Protein AF-A0A439P557-F1 (afdb_monomer)

Secondary structure (DSSP, 8-state):
--HHHHHHHHHHHHHHHHHHHHHHS-HHHH---EEEEEEEE---SSTT---EEEEEEETTT--B-TT-SHHHHHHHHHHHHHHHHH-TTEEE---TTT--SBHHHHHHH---EE-TTS-EE-SSPP---B-TT-BBEEE-HHHHHHHHHHHHHHHHHHHHTT--

Solvent-accessible surface area (backbone atoms only — not comparable to full-atom values): 9696 Å² total; per-residue (Å²): 132,58,73,68,57,56,52,51,53,49,52,52,52,52,49,56,48,51,52,53,51,61,70,69,51,51,52,90,79,75,46,76,52,71,38,82,75,51,65,42,75,62,74,66,91,54,90,86,70,80,57,60,20,53,25,32,32,18,79,83,80,68,50,65,53,81,36,73,44,73,66,18,54,46,48,51,48,52,51,52,51,50,57,68,67,68,47,76,36,48,38,81,49,57,40,92,74,57,59,28,51,28,50,76,47,32,76,73,54,50,79,60,44,72,45,97,89,68,51,74,44,61,100,49,80,89,66,96,54,68,46,97,85,39,39,33,48,41,76,27,75,69,24,50,53,51,53,52,53,51,50,52,50,50,54,50,51,36,52,76,69,69,73,111

Structure (mmCIF, N/CA/C/O backbone):
data_AF-A0A439P557-F1
#
_entry.id   AF-A0A439P557-F1
#
loop_
_atom_site.group_PDB
_atom_site.id
_atom_site.type_symbol
_atom_site.label_atom_id
_atom_site.label_alt_id
_atom_site.label_comp_id
_atom_site.label_asym_id
_atom_site.label_entity_id
_atom_site.label_seq_id
_atom_site.pdbx_PDB_ins_code
_atom_site.Cartn_x
_atom_site.Cartn_y
_atom_site.Cartn_z
_atom_site.occupancy
_atom_site.B_iso_or_equiv
_atom_site.auth_seq_id
_atom_site.auth_comp_id
_atom_site.auth_asym_id
_atom_site.auth_atom_id
_atom_site.pdbx_PDB_model_num
ATOM 1 N N . MET A 1 1 ? -15.488 0.241 57.564 1.00 59.88 1 MET A N 1
ATOM 2 C CA . MET A 1 1 ? -14.941 0.146 56.192 1.00 59.88 1 MET A CA 1
ATOM 3 C C . MET A 1 1 ? -14.314 1.494 55.875 1.00 59.88 1 MET A C 1
ATOM 5 O O . MET A 1 1 ? -14.945 2.493 56.196 1.00 59.88 1 MET A O 1
ATOM 9 N N . SER A 1 2 ? -13.059 1.553 55.420 1.00 86.44 2 SER A N 1
ATOM 10 C CA . SER A 1 2 ? -12.379 2.838 55.191 1.00 86.44 2 SER A CA 1
ATOM 11 C C . SER A 1 2 ? -12.963 3.559 53.971 1.00 86.44 2 SER A C 1
ATOM 13 O O . SER A 1 2 ? -13.376 2.908 53.016 1.00 86.44 2 SER A O 1
ATOM 15 N N . ASP A 1 3 ? -12.958 4.894 53.983 1.00 92.62 3 ASP A N 1
ATOM 16 C CA . ASP A 1 3 ? -13.428 5.742 52.869 1.00 92.62 3 ASP A CA 1
ATOM 17 C C . ASP A 1 3 ? -12.804 5.351 51.513 1.00 92.62 3 ASP A C 1
ATOM 19 O O . ASP A 1 3 ? -13.472 5.329 50.481 1.00 92.62 3 ASP A O 1
ATOM 23 N N . LEU A 1 4 ? -11.531 4.940 51.519 1.00 94.75 4 LEU A N 1
ATOM 24 C CA . LEU A 1 4 ? -10.830 4.476 50.320 1.00 94.75 4 LEU A CA 1
ATOM 25 C C . LEU A 1 4 ? -11.414 3.180 49.739 1.00 94.75 4 LEU A C 1
ATOM 27 O O . LEU A 1 4 ? -11.474 3.049 48.518 1.00 94.75 4 LEU A O 1
ATOM 31 N N . LEU A 1 5 ? -11.861 2.241 50.582 1.00 96.00 5 LEU A N 1
ATOM 32 C CA . LEU A 1 5 ? -12.497 1.004 50.114 1.00 96.00 5 LEU A CA 1
ATOM 33 C C . LEU A 1 5 ? -13.860 1.306 49.483 1.00 96.00 5 LEU A C 1
ATOM 35 O O . LEU A 1 5 ? -14.130 0.835 48.383 1.00 96.00 5 LEU A O 1
ATOM 39 N N . THR A 1 6 ? -14.652 2.183 50.101 1.00 95.62 6 THR A N 1
ATOM 40 C CA . THR A 1 6 ? -15.935 2.641 49.544 1.00 95.62 6 THR A CA 1
ATOM 41 C C . THR A 1 6 ? -15.754 3.346 48.196 1.00 95.62 6 THR A C 1
ATOM 43 O O . THR A 1 6 ? -16.518 3.127 47.257 1.00 95.62 6 THR A O 1
ATOM 46 N N . ARG A 1 7 ? -14.722 4.191 48.063 1.00 96.25 7 ARG A N 1
ATOM 47 C CA . ARG A 1 7 ? -14.392 4.859 46.793 1.00 96.25 7 ARG A CA 1
ATOM 48 C C . ARG A 1 7 ? -13.974 3.868 45.708 1.00 96.25 7 ARG A C 1
ATOM 50 O O . ARG A 1 7 ? -14.369 4.049 44.559 1.00 96.25 7 ARG A O 1
ATOM 57 N N . LEU A 1 8 ? -13.201 2.842 46.063 1.00 97.19 8 LEU A N 1
ATOM 58 C CA . LEU A 1 8 ? -12.783 1.792 45.134 1.00 97.19 8 LEU A CA 1
ATOM 59 C C . LEU A 1 8 ? -13.975 0.957 44.650 1.00 97.19 8 LEU A C 1
ATOM 61 O O . LEU A 1 8 ? -14.075 0.678 43.460 1.00 97.19 8 LEU A O 1
ATOM 65 N N . GLU A 1 9 ? -14.874 0.572 45.555 1.00 96.94 9 GLU A N 1
ATOM 66 C CA . GLU A 1 9 ? -16.090 -0.176 45.214 1.00 96.94 9 GLU A CA 1
ATOM 67 C C . GLU A 1 9 ? -16.987 0.618 44.260 1.00 96.94 9 GLU A C 1
ATOM 69 O O . GLU A 1 9 ? -17.416 0.083 43.240 1.00 96.94 9 GLU A O 1
ATOM 74 N N . ARG A 1 10 ? -17.191 1.914 44.528 1.00 96.94 10 ARG A N 1
ATOM 75 C CA . ARG A 1 10 ? -17.958 2.791 43.635 1.00 96.94 10 ARG A CA 1
ATOM 76 C C . ARG A 1 10 ? -17.323 2.902 42.247 1.00 96.94 10 ARG A C 1
ATOM 78 O O . ARG A 1 10 ? -18.021 2.717 41.259 1.00 96.94 10 ARG A O 1
ATOM 85 N N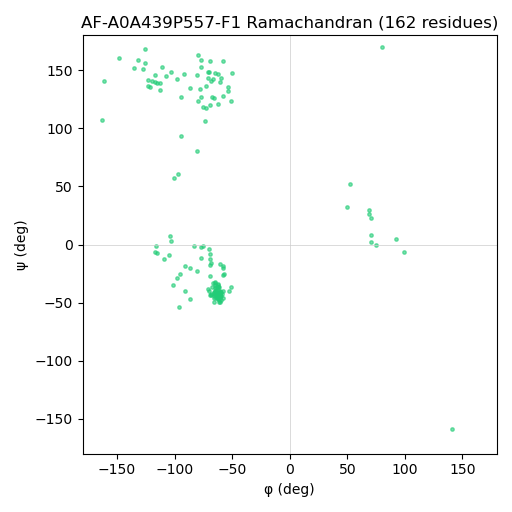 . ALA A 1 11 ? -16.014 3.141 42.170 1.00 97.12 11 ALA A N 1
ATOM 86 C CA . ALA A 1 11 ? -15.318 3.253 40.887 1.00 97.12 11 ALA A CA 1
ATOM 87 C C . ALA A 1 11 ? -15.398 1.956 40.061 1.00 97.12 11 ALA A C 1
ATOM 89 O O . ALA A 1 11 ? -15.539 2.005 38.843 1.00 97.12 11 ALA A O 1
ATOM 90 N N . LYS A 1 12 ? -15.347 0.786 40.712 1.00 97.19 12 LYS A N 1
ATOM 91 C CA . LYS A 1 12 ? -15.539 -0.506 40.034 1.00 97.19 12 LYS A CA 1
ATOM 92 C C . LYS A 1 12 ? -16.958 -0.673 39.497 1.00 97.19 12 LYS A C 1
ATOM 94 O O . LYS A 1 12 ? -17.114 -1.155 38.383 1.00 97.19 12 LYS A O 1
ATOM 99 N N . ALA A 1 13 ? -17.970 -0.263 40.261 1.00 97.06 13 ALA A N 1
ATOM 100 C CA . ALA A 1 13 ? -19.360 -0.323 39.815 1.00 97.06 13 ALA A CA 1
ATOM 101 C C . ALA A 1 13 ? -19.622 0.615 38.623 1.00 97.06 13 ALA A C 1
ATOM 103 O O . ALA A 1 13 ? -20.297 0.225 37.673 1.00 97.06 13 ALA A O 1
ATOM 104 N N . GLU A 1 14 ? -19.052 1.823 38.651 1.00 97.75 14 GLU A N 1
ATOM 105 C CA . GLU A 1 14 ? -19.106 2.781 37.539 1.00 97.75 14 GLU A CA 1
ATOM 106 C C . GLU A 1 14 ? -18.417 2.223 36.283 1.00 97.75 14 GLU A C 1
ATOM 108 O O . GLU A 1 14 ? -18.973 2.315 35.191 1.00 97.75 14 GLU A O 1
ATOM 113 N N . LEU A 1 15 ? -17.252 1.580 36.435 1.00 97.00 15 LEU A N 1
ATOM 114 C CA . LEU A 1 15 ? -16.561 0.906 35.333 1.00 97.00 15 LEU A CA 1
ATOM 115 C C . LEU A 1 15 ? -17.411 -0.223 34.738 1.00 97.00 15 LEU A C 1
ATOM 117 O O . LEU A 1 15 ? -17.607 -0.263 33.530 1.00 97.00 15 LEU A O 1
ATOM 121 N N . GLU A 1 16 ? -17.958 -1.103 35.576 1.00 97.00 16 GLU A N 1
ATOM 122 C CA . GLU A 1 16 ? -18.792 -2.223 35.126 1.00 97.00 16 GLU A CA 1
ATOM 123 C C . GLU A 1 16 ? -20.064 -1.732 34.412 1.00 97.00 16 GLU A C 1
ATOM 125 O O . GLU A 1 16 ? -20.556 -2.351 33.467 1.00 97.00 16 GLU A O 1
ATOM 130 N N . GLN A 1 17 ? -20.624 -0.600 34.851 1.00 96.50 17 GLN A N 1
ATOM 131 C CA . GLN A 1 17 ? -21.723 0.049 34.147 1.00 96.50 17 GLN A CA 1
ATOM 132 C C . GLN A 1 17 ? -21.281 0.575 32.776 1.00 96.50 17 GLN A C 1
ATOM 134 O O . GLN A 1 17 ? -21.929 0.250 31.783 1.00 96.50 17 GLN A O 1
ATOM 139 N N . ALA A 1 18 ? -20.173 1.314 32.703 1.00 93.88 18 ALA A N 1
ATOM 140 C CA . ALA A 1 18 ? -19.649 1.833 31.442 1.00 93.88 18 ALA A CA 1
ATOM 141 C C . ALA A 1 18 ? -19.299 0.705 30.453 1.00 93.88 18 ALA A C 1
ATOM 143 O O . ALA A 1 18 ? -19.605 0.803 29.268 1.00 93.88 18 ALA A O 1
ATOM 144 N N . GLU A 1 19 ? -18.725 -0.403 30.927 1.00 93.00 19 GLU A N 1
ATOM 145 C CA . GLU A 1 19 ? -18.443 -1.588 30.110 1.00 93.00 19 GLU A CA 1
ATOM 146 C C . GLU A 1 19 ? -19.724 -2.202 29.531 1.00 93.00 19 GLU A C 1
ATOM 148 O O . GLU A 1 19 ? -19.757 -2.554 28.350 1.00 93.00 19 GLU A O 1
ATOM 153 N N . ARG A 1 20 ? -20.804 -2.286 30.323 1.00 93.12 20 ARG A N 1
ATOM 154 C CA . ARG A 1 20 ? -22.117 -2.746 29.839 1.00 93.12 20 ARG A CA 1
ATOM 155 C C . ARG A 1 20 ? -22.714 -1.803 28.799 1.00 93.12 20 ARG A C 1
ATOM 157 O O . ARG A 1 20 ? -23.234 -2.279 27.793 1.00 93.12 20 ARG A O 1
ATOM 164 N N . GLU A 1 21 ? -22.633 -0.496 29.028 1.00 92.69 21 GLU A N 1
ATOM 165 C CA . GLU A 1 21 ? -23.115 0.519 28.086 1.00 92.69 21 GLU A CA 1
ATOM 166 C C . GLU A 1 21 ? -22.347 0.433 26.758 1.00 92.69 21 GLU A C 1
ATOM 168 O O . GLU A 1 21 ? -22.958 0.337 25.697 1.00 92.69 21 GLU A O 1
ATOM 173 N N . ILE A 1 22 ? -21.015 0.327 26.803 1.00 90.56 22 ILE A N 1
ATOM 174 C CA . ILE A 1 22 ? -20.163 0.146 25.616 1.00 90.56 22 ILE A CA 1
ATOM 175 C C . ILE A 1 22 ? -20.433 -1.195 24.915 1.00 90.56 22 ILE A C 1
ATOM 177 O O . ILE A 1 22 ? -20.339 -1.293 23.689 1.00 90.56 22 ILE A O 1
ATOM 181 N N . ALA A 1 23 ? -20.745 -2.260 25.655 1.00 87.25 23 ALA A N 1
ATOM 182 C CA . ALA A 1 23 ? -21.092 -3.552 25.065 1.00 87.25 23 ALA A CA 1
ATOM 183 C C . ALA A 1 23 ? -22.403 -3.488 24.261 1.00 87.25 23 ALA A C 1
ATOM 185 O O . ALA A 1 23 ? -22.517 -4.171 23.246 1.00 87.25 23 ALA A O 1
ATOM 186 N N . GLN A 1 24 ? -23.358 -2.660 24.693 1.00 89.38 24 GLN A N 1
ATOM 187 C CA . GLN A 1 24 ? -24.667 -2.488 24.050 1.00 89.38 24 GLN A CA 1
ATOM 188 C C . GLN A 1 24 ? -24.697 -1.369 22.999 1.00 89.38 24 GLN A C 1
ATOM 190 O O . GLN A 1 24 ? -25.602 -1.356 22.164 1.00 89.38 24 GLN A O 1
ATOM 195 N N . ALA A 1 25 ? -23.733 -0.447 23.030 1.00 92.38 25 ALA A N 1
ATOM 196 C CA . ALA A 1 25 ? -23.643 0.667 22.094 1.00 92.38 25 ALA A CA 1
ATOM 197 C C . ALA A 1 25 ? -23.399 0.209 20.647 1.00 92.38 25 ALA A C 1
ATOM 199 O O . ALA A 1 25 ? -22.715 -0.784 20.372 1.00 92.38 25 ALA A O 1
ATOM 200 N N . SER A 1 26 ? -23.936 0.979 19.704 1.00 93.62 26 SER A N 1
ATOM 201 C CA . SER A 1 26 ? -23.734 0.770 18.273 1.00 93.62 26 SER A CA 1
ATOM 202 C C . SER A 1 26 ? -22.359 1.266 17.810 1.00 93.62 26 SER A C 1
ATOM 204 O O . SER A 1 26 ? -21.754 2.151 18.418 1.00 93.62 26 SER A O 1
ATOM 206 N N . CYS A 1 27 ? -21.877 0.764 16.667 1.00 94.00 27 CYS A N 1
ATOM 207 C CA . CYS A 1 27 ? -20.631 1.257 16.064 1.00 94.00 27 CYS A CA 1
ATOM 208 C C . CYS A 1 27 ? -20.665 2.762 15.754 1.00 94.00 27 CYS A C 1
ATOM 210 O O . CYS A 1 27 ? -19.618 3.399 15.738 1.00 94.00 27 CYS A O 1
ATOM 212 N N . ALA A 1 28 ? -21.847 3.346 15.528 1.00 94.12 28 ALA A N 1
ATOM 213 C CA . ALA A 1 28 ? -21.986 4.780 15.280 1.00 94.12 28 ALA A CA 1
ATOM 214 C C . ALA A 1 28 ? -21.686 5.632 16.528 1.00 94.12 28 ALA A C 1
ATOM 216 O O . ALA A 1 28 ? -21.272 6.781 16.397 1.00 94.12 28 ALA A O 1
ATOM 217 N N . GLU A 1 29 ? -21.887 5.080 17.726 1.00 93.19 29 GLU A N 1
ATOM 218 C CA . GLU A 1 29 ? -21.717 5.795 18.995 1.00 93.19 29 GLU A CA 1
ATOM 219 C C . GLU A 1 29 ? -20.299 5.652 19.554 1.00 93.19 29 GLU A C 1
ATOM 221 O O . GLU A 1 29 ? -19.741 6.619 20.068 1.00 93.19 29 GLU A O 1
ATOM 226 N N . VAL A 1 30 ? -19.712 4.455 19.451 1.00 93.38 30 VAL A N 1
ATOM 227 C CA . VAL A 1 30 ? -18.413 4.134 20.077 1.00 93.38 30 VAL A CA 1
ATOM 228 C C . VAL A 1 30 ? -17.302 3.813 19.076 1.00 93.38 30 VAL A C 1
ATOM 230 O O . VAL A 1 30 ? -16.165 3.566 19.475 1.00 93.38 30 VAL A O 1
ATOM 233 N N . GLY A 1 31 ? -17.608 3.835 17.780 1.00 93.00 31 GLY A N 1
ATOM 234 C CA . GLY A 1 31 ? -16.696 3.410 16.725 1.00 93.00 31 GLY A CA 1
ATOM 235 C C . GLY A 1 31 ? -16.650 1.891 16.551 1.00 93.00 31 GLY A C 1
ATOM 236 O O . GLY A 1 31 ? -17.184 1.108 17.342 1.00 93.00 31 GLY A O 1
ATOM 237 N N . HIS A 1 32 ? -16.002 1.458 15.472 1.00 93.88 32 HIS A N 1
ATOM 238 C CA . HIS A 1 32 ? -15.801 0.039 15.209 1.00 93.88 32 HIS A CA 1
ATOM 239 C C . HIS A 1 32 ? -14.763 -0.561 16.161 1.00 93.88 32 HIS A C 1
ATOM 241 O O . HIS A 1 32 ? -13.690 -0.004 16.390 1.00 93.88 32 HIS A O 1
ATOM 247 N N . ARG A 1 33 ? -15.078 -1.753 16.674 1.00 93.06 33 ARG A N 1
ATOM 248 C CA . ARG A 1 33 ? -14.150 -2.608 17.422 1.00 93.06 33 ARG A CA 1
ATOM 249 C C . ARG A 1 33 ? -13.514 -3.615 16.475 1.00 93.06 33 ARG A C 1
ATOM 251 O O . ARG A 1 33 ? -14.114 -4.651 16.205 1.00 93.06 33 ARG A O 1
ATOM 258 N N . TRP A 1 34 ? -12.357 -3.269 15.934 1.00 95.19 34 TRP A N 1
ATOM 259 C CA . TRP A 1 34 ? -11.657 -4.051 14.919 1.00 95.19 34 TRP A CA 1
ATOM 260 C C . TRP A 1 34 ? -10.935 -5.265 15.513 1.00 95.19 34 TRP A C 1
ATOM 262 O O . TRP A 1 34 ? -10.126 -5.123 16.427 1.00 95.19 34 TRP A O 1
ATOM 272 N N . ASN A 1 35 ? -11.197 -6.445 14.955 1.00 96.44 35 ASN A N 1
ATOM 273 C CA . ASN A 1 35 ? -10.473 -7.685 15.210 1.00 96.44 35 ASN A CA 1
ATOM 274 C C . ASN A 1 35 ? -9.714 -8.091 13.952 1.00 96.44 35 ASN A C 1
ATOM 276 O O . ASN A 1 35 ? -10.285 -8.101 12.866 1.00 96.44 35 ASN A O 1
ATOM 280 N N . PHE A 1 36 ? -8.444 -8.457 14.096 1.00 96.88 36 PHE A N 1
ATOM 281 C CA . PHE A 1 36 ? -7.660 -8.968 12.976 1.00 96.88 36 PHE A CA 1
ATOM 282 C C . PHE A 1 36 ? -8.225 -10.314 12.508 1.00 96.88 36 PHE A C 1
ATOM 284 O O . PHE A 1 36 ? -8.357 -11.237 13.315 1.00 96.88 36 PHE A O 1
ATOM 291 N N . VAL A 1 37 ? -8.539 -10.430 11.217 1.00 96.75 37 VAL A N 1
ATOM 292 C CA . VAL A 1 37 ? -9.107 -11.659 10.627 1.00 96.75 37 VAL A CA 1
ATOM 293 C C . VAL A 1 37 ? -8.191 -12.319 9.601 1.00 96.75 37 VAL A C 1
ATOM 295 O O . VAL A 1 37 ? -8.458 -13.434 9.158 1.00 96.75 37 VAL A O 1
ATOM 298 N N . GLY A 1 38 ? -7.085 -11.667 9.249 1.00 94.94 38 GLY A N 1
ATOM 299 C CA . GLY A 1 38 ? -6.111 -12.180 8.297 1.00 94.94 38 GLY A CA 1
ATOM 300 C C . GLY A 1 38 ? -5.585 -11.078 7.396 1.00 94.94 38 GLY A C 1
ATOM 301 O O . GLY A 1 38 ? -5.645 -9.897 7.727 1.00 94.94 38 GLY A O 1
ATOM 302 N N . GLY A 1 39 ? -5.059 -11.475 6.243 1.00 91.50 39 GLY A N 1
ATOM 303 C CA . GLY A 1 39 ? -4.545 -10.543 5.254 1.00 91.50 39 GLY A CA 1
ATOM 304 C C . GLY A 1 39 ? -5.171 -10.745 3.882 1.00 91.50 39 GLY A C 1
ATOM 305 O O . GLY A 1 39 ? -5.646 -11.834 3.556 1.00 91.50 39 GLY A O 1
ATOM 306 N N . ARG A 1 40 ? -5.160 -9.685 3.074 1.00 90.00 40 ARG A N 1
ATOM 307 C CA . ARG A 1 40 ? -5.415 -9.765 1.632 1.00 90.00 40 ARG A CA 1
ATOM 308 C C . ARG A 1 40 ? -4.132 -9.457 0.875 1.00 90.00 40 ARG A C 1
ATOM 310 O O . ARG A 1 40 ? -3.299 -8.697 1.366 1.00 90.00 40 ARG A O 1
ATOM 317 N N . ASN A 1 41 ? -4.006 -9.994 -0.336 1.00 87.44 41 ASN A N 1
ATOM 318 C CA . ASN A 1 41 ? -2.940 -9.576 -1.242 1.00 87.44 41 ASN A CA 1
ATOM 319 C C . ASN A 1 41 ? -2.981 -8.047 -1.401 1.00 87.44 41 ASN A C 1
ATOM 321 O O . ASN A 1 41 ? -4.062 -7.464 -1.535 1.00 87.44 41 ASN A O 1
ATOM 325 N N . ALA A 1 42 ? -1.815 -7.409 -1.338 1.00 84.12 42 ALA A N 1
ATOM 326 C CA . ALA A 1 42 ? -1.731 -5.955 -1.353 1.00 84.12 42 ALA A CA 1
ATOM 327 C C . ALA A 1 42 ? -2.110 -5.335 -2.710 1.00 84.12 42 ALA A C 1
ATOM 329 O O . ALA A 1 42 ? -2.324 -4.130 -2.787 1.00 84.12 42 ALA A O 1
ATOM 330 N N . GLY A 1 43 ? -2.215 -6.141 -3.771 1.00 77.00 43 GLY A N 1
ATOM 331 C CA . GLY A 1 43 ? -2.555 -5.678 -5.113 1.00 77.00 43 GLY A CA 1
ATOM 332 C C . GLY A 1 43 ? -1.436 -4.878 -5.774 1.00 77.00 43 GLY A C 1
ATOM 333 O O . GLY A 1 43 ? -1.712 -4.073 -6.656 1.00 77.00 43 GLY A O 1
ATOM 334 N N . CYS A 1 44 ? -0.189 -5.067 -5.337 1.00 75.94 44 CYS A N 1
ATOM 335 C CA . CYS A 1 44 ? 0.989 -4.563 -6.036 1.00 75.94 44 CYS A CA 1
ATOM 336 C C . CYS A 1 44 ? 0.961 -5.039 -7.497 1.00 75.94 44 CYS A C 1
ATOM 338 O O . CYS A 1 44 ? 0.740 -6.217 -7.767 1.00 75.94 44 CYS A O 1
ATOM 340 N N . GLU A 1 45 ? 1.192 -4.122 -8.438 1.00 64.44 45 GLU A N 1
ATOM 341 C CA . GLU A 1 45 ? 1.102 -4.388 -9.885 1.00 64.44 45 GLU A CA 1
ATOM 342 C C . GLU A 1 45 ? 2.225 -5.303 -10.411 1.00 64.44 45 GLU A C 1
ATOM 344 O O . GLU A 1 45 ? 2.217 -5.694 -11.576 1.00 64.44 45 GLU A O 1
ATOM 349 N N . LEU A 1 46 ? 3.178 -5.685 -9.555 1.00 61.19 46 LEU A N 1
ATOM 350 C CA . LEU A 1 46 ? 4.340 -6.470 -9.942 1.00 61.19 46 LEU A CA 1
ATOM 351 C C . LEU A 1 46 ? 4.063 -7.979 -9.907 1.00 61.19 46 LEU A C 1
ATOM 353 O O . LEU A 1 46 ? 3.542 -8.529 -8.930 1.00 61.19 46 LEU A O 1
ATOM 357 N N . ILE A 1 47 ? 4.495 -8.670 -10.961 1.00 56.72 47 ILE A N 1
ATOM 358 C CA . ILE A 1 47 ? 4.447 -10.130 -11.058 1.00 56.72 47 ILE A CA 1
ATOM 359 C C . ILE A 1 47 ? 5.319 -10.735 -9.947 1.00 56.72 47 ILE A C 1
ATOM 361 O O . ILE A 1 47 ? 6.519 -10.492 -9.883 1.00 56.72 47 ILE A O 1
ATOM 365 N N . GLY A 1 48 ? 4.715 -11.551 -9.079 1.00 60.78 48 GLY A N 1
ATOM 366 C CA . GLY A 1 48 ? 5.425 -12.277 -8.016 1.00 60.78 48 GLY A CA 1
ATOM 367 C C . GLY A 1 48 ? 5.498 -11.559 -6.667 1.00 60.78 48 GLY A C 1
ATOM 368 O O . GLY A 1 48 ? 6.109 -12.083 -5.740 1.00 60.78 48 GLY A O 1
ATOM 369 N N . CYS A 1 49 ? 4.853 -10.402 -6.527 1.00 71.12 49 CYS A N 1
ATOM 370 C CA . CYS A 1 49 ? 4.739 -9.723 -5.245 1.00 71.12 49 CYS A CA 1
ATOM 371 C C . CYS A 1 49 ? 3.824 -10.509 -4.275 1.00 71.12 49 CYS A C 1
ATOM 373 O O . CYS A 1 49 ? 2.645 -10.750 -4.548 1.00 71.12 49 CYS A O 1
ATOM 375 N N . ASP A 1 50 ? 4.383 -10.924 -3.135 1.00 79.06 50 ASP A N 1
ATOM 376 C CA . ASP A 1 50 ? 3.751 -11.776 -2.117 1.00 79.06 50 ASP A CA 1
ATOM 377 C C . ASP A 1 50 ? 3.294 -11.001 -0.872 1.00 79.06 50 ASP A C 1
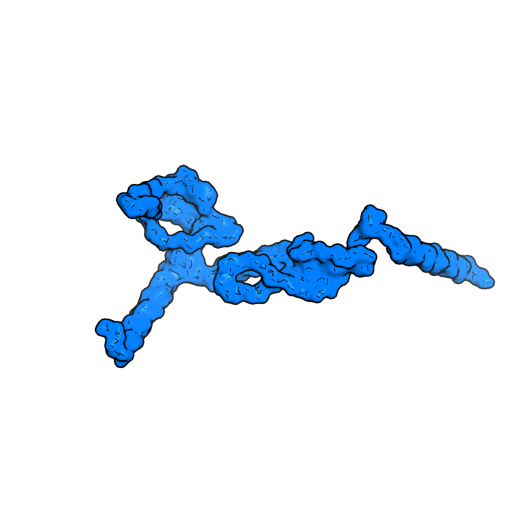ATOM 379 O O . ASP A 1 50 ? 2.859 -11.592 0.122 1.00 79.06 50 ASP A O 1
ATOM 383 N N . CYS A 1 51 ? 3.368 -9.668 -0.910 1.00 85.00 51 CYS A N 1
ATOM 384 C CA . CYS A 1 51 ? 3.009 -8.860 0.239 1.00 85.00 51 CYS A CA 1
ATOM 385 C C . CYS A 1 51 ? 1.498 -8.924 0.517 1.00 85.00 51 CYS A C 1
ATOM 387 O O . CYS A 1 51 ? 0.635 -8.935 -0.371 1.00 85.00 51 CYS A O 1
ATOM 389 N N . SER A 1 52 ? 1.181 -8.974 1.807 1.00 90.50 52 SER A N 1
ATOM 390 C CA . SER A 1 52 ? -0.182 -9.035 2.310 1.00 90.50 52 SER A CA 1
ATOM 391 C C . SER A 1 52 ? -0.427 -7.844 3.219 1.00 90.50 52 SER A C 1
ATOM 393 O O . SER A 1 52 ? 0.394 -7.539 4.081 1.00 90.50 52 SER A O 1
ATOM 395 N N . VAL A 1 53 ? -1.579 -7.201 3.057 1.00 93.62 53 VAL A N 1
ATOM 396 C CA . VAL A 1 53 ? -2.035 -6.133 3.951 1.00 93.62 53 VAL A CA 1
ATOM 397 C C . VAL A 1 53 ? -3.014 -6.696 4.978 1.00 93.62 53 VAL A C 1
ATOM 399 O O . VAL A 1 53 ? -3.802 -7.583 4.629 1.00 93.62 53 VAL A O 1
ATOM 402 N N . PRO A 1 54 ? -2.978 -6.222 6.232 1.00 95.69 54 PRO A N 1
ATOM 403 C CA . PRO A 1 54 ? -3.855 -6.712 7.283 1.00 95.69 54 PRO A CA 1
ATOM 404 C C . PRO A 1 54 ? -5.297 -6.263 7.047 1.00 95.69 54 PRO A C 1
ATOM 406 O O . PRO A 1 54 ? -5.554 -5.145 6.594 1.00 95.69 54 PRO A O 1
ATOM 409 N N . VAL A 1 55 ? -6.232 -7.150 7.374 1.00 96.94 55 VAL A N 1
ATOM 410 C CA . VAL A 1 55 ? -7.674 -6.943 7.259 1.00 96.94 55 VAL A CA 1
ATOM 411 C C . VAL A 1 55 ? -8.310 -7.166 8.622 1.00 96.94 55 VAL A C 1
ATOM 413 O O . VAL A 1 55 ? -7.989 -8.131 9.329 1.00 96.94 55 VAL A O 1
ATOM 416 N N . TYR A 1 56 ? -9.234 -6.280 8.973 1.00 97.75 56 TYR A N 1
ATOM 417 C CA . TYR A 1 56 ? -9.940 -6.321 10.241 1.00 97.75 56 TYR A CA 1
ATOM 418 C C . TYR A 1 56 ? -11.446 -6.385 10.029 1.00 97.75 56 TYR A C 1
ATOM 420 O O . TYR A 1 56 ? -12.001 -5.714 9.161 1.00 97.75 56 TYR A O 1
ATOM 428 N N . GLU A 1 57 ? -12.109 -7.161 10.877 1.00 97.62 57 GLU A N 1
ATOM 429 C CA . GLU A 1 57 ? -13.562 -7.250 10.951 1.00 97.62 57 GLU A CA 1
ATOM 430 C C . GLU A 1 57 ? -14.044 -6.662 12.276 1.00 97.62 57 GLU A C 1
ATOM 432 O O . GLU A 1 57 ? -13.441 -6.857 13.335 1.00 97.62 57 GLU A O 1
ATOM 437 N N . CYS A 1 58 ? -15.138 -5.916 12.239 1.00 96.00 58 CYS A N 1
ATOM 438 C CA . CYS A 1 58 ? -15.722 -5.333 13.422 1.00 96.00 58 CYS A CA 1
ATOM 439 C C . CYS A 1 58 ? -16.461 -6.397 14.239 1.00 96.00 58 CYS A C 1
ATOM 441 O O . CYS A 1 58 ? -17.492 -6.907 13.813 1.00 96.00 58 CYS A O 1
ATOM 443 N N . ALA A 1 59 ? -16.023 -6.629 15.476 1.00 93.00 59 ALA A N 1
ATOM 444 C CA . ALA A 1 59 ? -16.637 -7.582 16.403 1.00 93.00 59 ALA A CA 1
ATOM 445 C C . ALA A 1 59 ? -18.129 -7.317 16.685 1.00 93.00 59 ALA A C 1
ATOM 447 O O . ALA A 1 59 ? -18.856 -8.218 17.093 1.00 93.00 59 ALA A O 1
ATOM 448 N N . THR A 1 60 ? -18.568 -6.063 16.534 1.00 91.88 60 THR A N 1
ATOM 449 C CA . THR A 1 60 ? -19.940 -5.644 16.844 1.00 91.88 60 THR A CA 1
ATOM 450 C C . THR A 1 60 ? -20.882 -5.849 15.657 1.00 91.88 60 THR A C 1
ATOM 452 O O . THR A 1 60 ? -21.990 -6.342 15.838 1.00 91.88 60 THR A O 1
ATOM 455 N N . CYS A 1 61 ? -20.478 -5.430 14.453 1.00 93.94 61 CYS A N 1
ATOM 456 C CA . CYS A 1 61 ? -21.366 -5.383 13.285 1.00 93.94 61 CYS A CA 1
ATOM 457 C C . CYS A 1 61 ? -20.950 -6.303 12.132 1.00 93.94 61 CYS A C 1
ATOM 459 O O . CYS A 1 61 ? -21.692 -6.398 11.160 1.00 93.94 61 CYS A O 1
ATOM 461 N N . GLY A 1 62 ? -19.786 -6.952 12.216 1.00 94.62 62 GLY A N 1
ATOM 462 C CA . GLY A 1 62 ? -19.247 -7.821 11.166 1.00 94.62 62 GLY A CA 1
ATOM 463 C C . GLY A 1 62 ? -18.767 -7.082 9.915 1.00 94.62 62 GLY A C 1
ATOM 464 O O . GLY A 1 62 ? -18.480 -7.720 8.910 1.00 94.62 62 GLY A O 1
ATOM 465 N N . ASP A 1 63 ? -18.709 -5.747 9.944 1.00 96.19 63 ASP A N 1
ATOM 466 C CA . ASP A 1 63 ? -18.182 -4.983 8.811 1.00 96.19 63 ASP A CA 1
ATOM 467 C C . ASP A 1 63 ? -16.672 -5.184 8.699 1.00 96.19 63 ASP A C 1
ATOM 469 O O . ASP A 1 63 ? -15.998 -5.367 9.709 1.00 96.19 63 ASP A O 1
ATOM 473 N N . CYS A 1 64 ? -16.143 -5.135 7.487 1.00 96.31 64 CYS A N 1
ATOM 474 C CA . CYS A 1 64 ? -14.742 -5.390 7.198 1.00 96.31 64 CYS A CA 1
ATOM 475 C C . CYS A 1 64 ? -14.098 -4.109 6.674 1.00 96.31 64 CYS A C 1
ATOM 477 O O . CYS A 1 64 ? -14.687 -3.392 5.870 1.00 96.31 64 CYS A O 1
ATOM 479 N N . ASP A 1 65 ? -12.878 -3.806 7.107 1.00 95.06 65 ASP A N 1
ATOM 480 C CA . ASP A 1 65 ? -12.153 -2.647 6.580 1.00 95.06 65 ASP A CA 1
ATOM 481 C C . ASP A 1 65 ? -11.563 -2.904 5.185 1.00 95.06 65 ASP A C 1
ATOM 483 O O . ASP A 1 65 ? -11.102 -1.977 4.518 1.00 95.06 65 ASP A O 1
ATOM 487 N N . TYR A 1 66 ? -11.575 -4.168 4.745 1.00 93.50 66 TYR A N 1
ATOM 488 C CA . TYR A 1 66 ? -11.010 -4.649 3.490 1.00 93.50 66 TYR A CA 1
ATOM 489 C C . TYR A 1 66 ? -9.566 -4.183 3.271 1.00 93.50 66 TYR A C 1
ATOM 491 O O . TYR A 1 66 ? -9.162 -3.945 2.138 1.00 93.50 66 TYR A O 1
ATOM 499 N N . GLY A 1 67 ? -8.775 -4.025 4.336 1.00 91.94 67 GLY A N 1
ATOM 500 C CA . GLY A 1 67 ? -7.408 -3.512 4.248 1.00 91.94 67 GLY A CA 1
ATOM 501 C C . GLY A 1 67 ? -7.329 -2.035 3.854 1.00 91.94 67 GLY A C 1
ATOM 502 O O . GLY A 1 67 ? -6.367 -1.631 3.203 1.00 91.94 67 GLY A O 1
ATOM 503 N N . HIS A 1 68 ? -8.338 -1.233 4.201 1.00 91.62 68 HIS A N 1
ATOM 504 C CA . HIS A 1 68 ? -8.314 0.231 4.132 1.00 91.62 68 HIS A CA 1
ATOM 505 C C . HIS A 1 68 ? -8.061 0.828 5.519 1.00 91.62 68 HIS A C 1
ATOM 507 O O . HIS A 1 68 ? -8.848 1.614 6.045 1.00 91.62 68 HIS A O 1
ATOM 513 N N . ASN A 1 69 ? -6.943 0.436 6.121 1.00 92.50 69 ASN A N 1
ATOM 514 C CA . ASN A 1 69 ? -6.506 0.909 7.428 1.00 92.50 69 ASN A CA 1
ATOM 515 C C . ASN A 1 69 ? -5.082 1.481 7.356 1.00 92.50 69 ASN A C 1
ATOM 517 O O . ASN A 1 69 ? -4.378 1.345 6.353 1.00 92.50 69 ASN A O 1
ATOM 521 N N . ALA A 1 70 ? -4.666 2.155 8.428 1.00 91.38 70 ALA A N 1
ATOM 522 C CA . ALA A 1 70 ? -3.357 2.798 8.492 1.00 91.38 70 ALA A CA 1
ATOM 523 C C . ALA A 1 70 ? -2.196 1.791 8.388 1.00 91.38 70 ALA A C 1
ATOM 525 O O . ALA A 1 70 ? -1.182 2.099 7.769 1.00 91.38 70 ALA A O 1
ATOM 526 N N . GLU A 1 71 ? -2.352 0.587 8.944 1.00 92.25 71 GLU A N 1
ATOM 527 C CA . GLU A 1 71 ? -1.330 -0.463 8.883 1.00 92.25 71 GLU A CA 1
ATOM 528 C C . GLU A 1 71 ? -1.183 -1.023 7.461 1.00 92.25 71 GLU A C 1
ATOM 530 O O . GLU A 1 71 ? -0.072 -1.211 6.977 1.00 92.25 71 GLU A O 1
ATOM 535 N N . ALA A 1 72 ? -2.293 -1.199 6.744 1.00 91.25 72 ALA A N 1
ATOM 536 C CA . ALA A 1 72 ? -2.314 -1.569 5.336 1.00 91.25 72 ALA A CA 1
ATOM 537 C C . ALA A 1 72 ? -1.663 -0.502 4.448 1.00 91.25 72 ALA A C 1
ATOM 539 O O . ALA A 1 72 ? -0.869 -0.842 3.572 1.00 91.25 72 ALA A O 1
ATOM 540 N N . ALA A 1 73 ? -1.945 0.781 4.694 1.00 88.75 73 ALA A N 1
ATOM 541 C CA . ALA A 1 73 ? -1.297 1.881 3.982 1.00 88.75 73 ALA A CA 1
ATOM 542 C C . ALA A 1 73 ? 0.225 1.891 4.206 1.00 88.75 73 ALA A C 1
ATOM 544 O O . ALA A 1 73 ? 0.993 2.108 3.269 1.00 88.75 73 ALA A O 1
ATOM 545 N N . GLU A 1 74 ? 0.666 1.604 5.430 1.00 88.50 74 GLU A N 1
ATOM 546 C CA . GLU A 1 74 ? 2.084 1.504 5.763 1.00 88.50 74 GLU A CA 1
ATOM 547 C C . GLU A 1 74 ? 2.748 0.276 5.124 1.00 88.50 74 GLU A C 1
ATOM 549 O O . GLU A 1 74 ? 3.820 0.396 4.536 1.00 88.50 74 GLU A O 1
ATOM 554 N N . ALA A 1 75 ? 2.099 -0.890 5.161 1.00 87.25 75 ALA A N 1
ATOM 555 C CA . ALA A 1 75 ? 2.591 -2.101 4.507 1.00 87.25 75 ALA A CA 1
ATOM 556 C C . ALA A 1 75 ? 2.748 -1.904 2.989 1.00 87.25 75 ALA A C 1
ATOM 558 O O . ALA A 1 75 ? 3.758 -2.313 2.414 1.00 87.25 75 ALA A O 1
ATOM 559 N N . LEU A 1 76 ? 1.799 -1.212 2.348 1.00 84.94 76 LEU A N 1
ATOM 560 C CA . LEU A 1 76 ? 1.888 -0.821 0.939 1.00 84.94 76 LEU A CA 1
ATOM 561 C C . LEU A 1 76 ? 3.059 0.128 0.677 1.00 84.94 76 LEU A C 1
ATOM 563 O O . LEU A 1 76 ? 3.806 -0.068 -0.285 1.00 84.94 76 LEU A O 1
ATOM 567 N N . ARG A 1 77 ? 3.251 1.132 1.539 1.00 83.50 77 ARG A N 1
ATOM 568 C CA . ARG A 1 77 ? 4.370 2.076 1.442 1.00 83.50 77 ARG A CA 1
ATOM 569 C C . ARG A 1 77 ? 5.711 1.355 1.556 1.00 83.50 77 ARG A C 1
ATOM 571 O O . ARG A 1 77 ? 6.561 1.539 0.694 1.00 83.50 77 ARG A O 1
ATOM 578 N N . VAL A 1 78 ? 5.887 0.506 2.569 1.00 82.19 78 VAL A N 1
ATOM 579 C CA . VAL A 1 78 ? 7.123 -0.265 2.788 1.00 82.19 78 VAL A CA 1
ATOM 580 C C . VAL A 1 78 ? 7.375 -1.239 1.646 1.00 82.19 78 VAL A C 1
ATOM 582 O O . VAL A 1 78 ? 8.510 -1.361 1.196 1.00 82.19 78 VAL A O 1
ATOM 585 N N . CYS A 1 79 ? 6.338 -1.914 1.148 1.00 78.88 79 CYS A N 1
ATOM 586 C CA . CYS A 1 79 ? 6.477 -2.785 -0.012 1.00 78.88 79 CYS A CA 1
ATOM 587 C C . CYS A 1 79 ? 6.960 -1.996 -1.232 1.00 78.88 79 CYS A C 1
ATOM 589 O O . CYS A 1 79 ? 7.949 -2.382 -1.850 1.00 78.88 79 CYS A O 1
ATOM 591 N N . THR A 1 80 ? 6.340 -0.848 -1.504 1.00 74.31 80 THR A N 1
ATOM 592 C CA . THR A 1 80 ? 6.745 0.053 -2.589 1.00 74.31 80 THR A CA 1
ATOM 593 C C . THR A 1 80 ? 8.184 0.540 -2.399 1.00 74.31 80 THR A C 1
ATOM 595 O O . THR A 1 80 ? 8.974 0.512 -3.333 1.00 74.31 80 THR A O 1
ATOM 598 N N . GLU A 1 81 ? 8.576 0.941 -1.189 1.00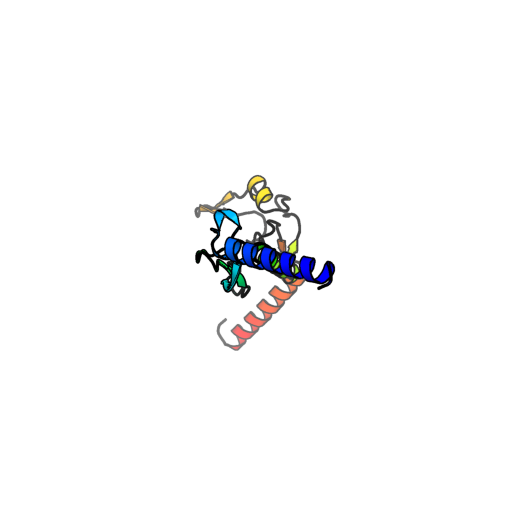 71.88 81 GLU A N 1
ATOM 599 C CA . GLU A 1 81 ? 9.944 1.387 -0.891 1.00 71.88 81 GLU A CA 1
ATOM 600 C C . GLU A 1 81 ? 10.980 0.277 -1.038 1.00 71.88 81 GLU A C 1
ATOM 602 O O . GLU A 1 81 ? 12.065 0.513 -1.567 1.00 71.88 81 GLU A O 1
ATOM 607 N N . LYS A 1 82 ? 10.652 -0.939 -0.604 1.00 69.75 82 LYS A N 1
ATOM 608 C CA . LYS A 1 82 ? 11.515 -2.104 -0.780 1.00 69.75 82 LYS A CA 1
ATOM 609 C C . LYS A 1 82 ? 11.721 -2.392 -2.267 1.00 69.75 82 LYS A C 1
ATOM 611 O O . LYS A 1 82 ? 12.861 -2.523 -2.694 1.00 69.75 82 LYS A O 1
ATOM 616 N N . MET A 1 83 ? 10.651 -2.360 -3.064 1.00 65.69 83 MET A N 1
ATOM 617 C CA . MET A 1 83 ? 10.737 -2.478 -4.526 1.00 65.69 83 MET A CA 1
ATOM 618 C C . MET A 1 83 ? 11.623 -1.383 -5.136 1.00 65.69 83 MET A C 1
ATOM 620 O O . MET A 1 83 ? 12.428 -1.647 -6.019 1.00 65.69 83 MET A O 1
ATOM 624 N N . ILE A 1 84 ? 11.525 -0.154 -4.625 1.00 60.66 84 ILE A N 1
ATOM 625 C CA . ILE A 1 84 ? 12.337 0.987 -5.065 1.00 60.66 84 ILE A CA 1
ATOM 626 C C . ILE A 1 84 ? 13.832 0.800 -4.773 1.00 60.66 84 ILE A C 1
ATOM 628 O O . ILE A 1 84 ? 14.650 1.349 -5.513 1.00 60.66 84 ILE A O 1
ATOM 632 N N . LEU A 1 85 ? 14.187 0.108 -3.691 1.00 56.72 85 LEU A N 1
ATOM 633 C CA . LEU A 1 85 ? 15.566 -0.044 -3.223 1.00 56.72 85 LEU A CA 1
ATOM 634 C C . LEU A 1 85 ? 16.237 -1.334 -3.709 1.00 56.72 85 LEU A C 1
ATOM 636 O O . LEU A 1 85 ? 17.465 -1.385 -3.766 1.00 56.72 85 LEU A O 1
ATOM 640 N N . GLU A 1 86 ? 15.459 -2.370 -4.014 1.00 62.25 86 GLU A N 1
ATOM 641 C CA . GLU A 1 86 ? 15.986 -3.680 -4.405 1.00 62.25 86 GLU A CA 1
ATOM 642 C C . GLU A 1 86 ? 16.270 -3.799 -5.900 1.00 62.25 86 GLU A C 1
ATOM 644 O O . GLU A 1 86 ? 17.108 -4.619 -6.277 1.00 62.25 86 GLU A O 1
ATOM 649 N N . ASP A 1 87 ? 15.668 -2.948 -6.735 1.00 66.50 87 ASP A N 1
ATOM 650 C CA . ASP A 1 87 ? 16.004 -2.914 -8.153 1.00 66.50 87 ASP A CA 1
ATOM 651 C C . ASP A 1 87 ? 17.289 -2.104 -8.410 1.00 66.50 87 ASP A C 1
ATOM 653 O O . ASP A 1 87 ? 17.280 -0.922 -8.761 1.00 66.50 87 ASP A O 1
ATOM 657 N N . GLN A 1 88 ? 18.431 -2.757 -8.179 1.00 69.38 88 GLN A N 1
ATOM 658 C CA . GLN A 1 88 ? 19.766 -2.200 -8.418 1.00 69.38 88 GLN A CA 1
ATOM 659 C C . GLN A 1 88 ? 20.073 -2.020 -9.909 1.00 69.38 88 GLN A C 1
ATOM 661 O O . GLN A 1 88 ? 21.144 -1.505 -10.250 1.00 69.38 88 GLN A O 1
ATOM 666 N N . ASP A 1 89 ? 19.220 -2.518 -10.807 1.00 79.19 89 ASP A N 1
ATOM 667 C CA . ASP A 1 89 ? 19.414 -2.395 -12.246 1.00 79.19 89 ASP A CA 1
ATOM 668 C C . ASP A 1 89 ? 18.974 -1.024 -12.747 1.00 79.19 89 ASP A C 1
ATOM 670 O O . ASP A 1 89 ? 19.540 -0.561 -13.735 1.00 79.19 89 ASP A O 1
ATOM 674 N N . TYR A 1 90 ? 18.089 -0.318 -12.034 1.00 80.19 90 TYR A N 1
ATOM 675 C CA . TYR A 1 90 ? 17.514 0.948 -12.483 1.00 80.19 90 TYR A CA 1
ATOM 676 C C . TYR A 1 90 ? 17.876 2.134 -11.583 1.00 80.19 90 TYR A C 1
ATOM 678 O O . TYR A 1 90 ? 17.857 2.068 -10.357 1.00 80.19 90 TYR A O 1
ATOM 686 N N . GLU A 1 91 ? 18.149 3.280 -12.205 1.00 82.88 91 GLU A N 1
ATOM 687 C CA . GLU A 1 91 ? 18.460 4.534 -11.521 1.00 82.88 91 GLU A CA 1
ATOM 688 C C . GLU A 1 91 ? 17.451 5.641 -11.874 1.00 82.88 91 GLU A C 1
ATOM 690 O O . GLU A 1 91 ? 17.031 5.766 -13.033 1.00 82.88 91 GLU A O 1
ATOM 695 N N . PRO A 1 92 ? 17.050 6.481 -10.899 1.00 83.19 92 PRO A N 1
ATOM 696 C CA . PRO A 1 92 ? 16.205 7.632 -11.175 1.00 83.19 92 PRO A CA 1
ATOM 697 C C . PRO A 1 92 ? 17.023 8.710 -11.892 1.00 83.19 92 PRO A C 1
ATOM 699 O O . PRO A 1 92 ? 17.966 9.272 -11.332 1.00 83.19 92 PRO A O 1
ATOM 702 N N . ARG A 1 93 ? 16.642 9.050 -13.124 1.00 84.00 93 ARG A N 1
ATOM 703 C CA . ARG A 1 93 ? 17.248 10.154 -13.883 1.00 84.00 93 ARG A CA 1
ATOM 704 C C . ARG A 1 93 ? 16.236 10.805 -14.815 1.00 84.00 93 ARG A C 1
ATOM 706 O O . ARG A 1 93 ? 15.206 10.222 -15.136 1.00 84.00 93 ARG A O 1
ATOM 713 N N . ALA A 1 94 ? 16.528 12.029 -15.249 1.00 86.75 94 ALA A N 1
ATOM 714 C CA . ALA A 1 94 ? 15.704 12.703 -16.245 1.00 86.75 94 ALA A CA 1
ATOM 715 C C . ALA A 1 94 ? 15.786 11.977 -17.598 1.00 86.75 94 ALA A C 1
ATOM 717 O O . ALA A 1 94 ? 16.858 11.523 -18.008 1.00 86.75 94 ALA A O 1
ATOM 718 N N . CYS A 1 95 ? 14.663 11.920 -18.312 1.00 80.75 95 CYS A N 1
ATOM 719 C CA . CYS A 1 95 ? 14.613 11.416 -19.677 1.00 80.75 95 CYS A CA 1
ATOM 720 C C . CYS A 1 95 ? 15.556 12.231 -20.573 1.00 80.75 95 CYS A C 1
ATOM 722 O O . CYS A 1 95 ? 15.453 13.455 -20.644 1.00 80.75 95 CYS A O 1
ATOM 724 N N . THR A 1 96 ? 16.438 11.561 -21.312 1.00 81.44 96 THR A N 1
ATOM 725 C CA . THR A 1 96 ? 17.405 12.217 -22.209 1.00 81.44 96 THR A CA 1
ATOM 726 C C . THR A 1 96 ? 16.760 12.897 -23.417 1.00 81.44 96 THR A C 1
ATOM 728 O O . THR A 1 96 ? 17.405 13.718 -24.062 1.00 81.44 96 THR A O 1
ATOM 731 N N . VAL A 1 97 ? 15.498 12.577 -23.718 1.00 81.06 97 VAL A N 1
ATOM 732 C CA . VAL A 1 97 ? 14.764 13.119 -24.870 1.00 81.06 97 VAL A CA 1
ATOM 733 C C . VAL A 1 97 ? 13.900 14.311 -24.486 1.00 81.06 97 VAL A C 1
ATOM 735 O O . VAL A 1 97 ? 14.015 15.375 -25.088 1.00 81.06 97 VAL A O 1
ATOM 738 N N . CYS A 1 98 ? 13.032 14.151 -23.484 1.00 82.75 98 CYS A N 1
ATOM 739 C CA . CYS A 1 98 ? 12.078 15.195 -23.096 1.00 82.75 98 CYS A CA 1
ATOM 740 C C . CYS A 1 98 ? 12.441 15.932 -21.798 1.00 82.75 98 CYS A C 1
ATOM 742 O O . CYS A 1 98 ? 11.797 16.925 -21.468 1.00 82.75 98 CYS A O 1
ATOM 744 N N . GLY A 1 99 ? 13.441 15.461 -21.047 1.00 85.56 99 GLY A N 1
ATOM 745 C CA . GLY A 1 99 ? 13.861 16.052 -19.773 1.00 85.56 99 GLY A CA 1
ATOM 746 C C . GLY A 1 99 ? 12.934 15.774 -18.585 1.00 85.56 99 GLY A C 1
ATOM 747 O O . GLY A 1 99 ? 13.231 16.227 -17.483 1.00 85.56 99 GLY A O 1
ATOM 748 N N . ALA A 1 100 ? 11.831 15.044 -18.776 1.00 86.50 100 ALA A N 1
ATOM 749 C CA . ALA A 1 100 ? 10.911 14.702 -17.694 1.00 86.50 100 ALA A CA 1
ATOM 750 C C . ALA A 1 100 ? 11.590 13.842 -16.622 1.00 86.50 100 ALA A C 1
ATOM 752 O O . ALA A 1 100 ? 12.431 12.999 -16.934 1.00 86.50 100 ALA A O 1
ATOM 753 N N . THR A 1 101 ? 11.185 14.027 -15.368 1.00 84.44 101 THR A N 1
ATOM 754 C CA . THR A 1 101 ? 11.634 13.208 -14.228 1.00 84.44 101 THR A CA 1
ATOM 755 C C . THR A 1 101 ? 10.534 12.296 -13.690 1.00 84.44 101 THR A C 1
ATOM 757 O O . THR A 1 101 ? 10.804 11.368 -12.930 1.00 84.44 101 THR A O 1
ATOM 760 N N . THR A 1 102 ? 9.291 12.536 -14.113 1.00 82.44 102 THR A N 1
ATOM 761 C CA . THR A 1 102 ? 8.105 11.755 -13.748 1.00 82.44 102 THR A CA 1
ATOM 762 C C . THR A 1 102 ? 7.288 11.386 -14.982 1.00 82.44 102 THR A C 1
ATOM 764 O O . THR A 1 102 ? 7.357 12.061 -16.014 1.00 82.44 102 THR A O 1
ATOM 767 N N . SER A 1 103 ? 6.464 10.344 -14.876 1.00 74.94 103 SER A N 1
ATOM 768 C CA . SER A 1 103 ? 5.548 9.933 -15.949 1.00 74.94 103 SER A CA 1
ATOM 769 C C . SER A 1 103 ? 4.511 11.016 -16.282 1.00 74.94 103 SER A C 1
ATOM 771 O O . SER A 1 103 ? 4.207 11.261 -17.449 1.00 74.94 103 SER A O 1
ATOM 773 N N . SER A 1 104 ? 4.031 11.749 -15.272 1.00 77.50 104 SER A N 1
ATOM 774 C CA . SER A 1 104 ? 3.103 12.879 -15.443 1.00 77.50 104 SER A CA 1
ATOM 775 C C . SER A 1 104 ? 3.718 14.046 -16.225 1.00 77.50 104 SER A C 1
ATOM 777 O O . SER A 1 104 ? 3.053 14.664 -17.060 1.00 77.50 104 SER A O 1
ATOM 779 N N . GLU A 1 105 ? 4.995 14.359 -15.984 1.00 81.00 105 GLU A N 1
ATOM 780 C CA . GLU A 1 105 ? 5.738 15.340 -16.783 1.00 81.00 105 GLU A CA 1
ATOM 781 C C . GLU A 1 105 ? 5.978 14.831 -18.204 1.00 81.00 105 GLU A C 1
ATOM 783 O O . GLU A 1 105 ? 5.768 15.572 -19.167 1.00 81.00 105 GLU A O 1
ATOM 788 N N . ALA A 1 106 ? 6.360 13.560 -18.348 1.00 79.69 106 ALA A N 1
ATOM 789 C CA . ALA A 1 106 ? 6.596 12.939 -19.645 1.00 79.69 106 ALA A CA 1
ATOM 790 C C . ALA A 1 106 ? 5.343 12.980 -20.524 1.00 79.69 106 ALA A C 1
ATOM 792 O O . ALA A 1 106 ? 5.440 13.370 -21.682 1.00 79.69 106 ALA A O 1
ATOM 793 N N . GLY A 1 107 ? 4.155 12.711 -19.974 1.00 75.81 107 GLY A N 1
ATOM 794 C CA . GLY A 1 107 ? 2.889 12.806 -20.711 1.00 75.81 107 GLY A CA 1
ATOM 795 C C . GLY A 1 107 ? 2.573 14.203 -21.267 1.00 75.81 107 GLY A C 1
ATOM 796 O O . GLY A 1 107 ? 1.738 14.333 -22.158 1.00 75.81 107 GLY A O 1
ATOM 797 N N . LYS A 1 108 ? 3.240 15.254 -20.770 1.00 81.81 108 LYS A N 1
ATOM 798 C CA . LYS A 1 108 ? 3.086 16.641 -21.245 1.00 81.81 108 LYS A CA 1
ATOM 799 C C . LYS A 1 108 ? 4.214 17.076 -22.178 1.00 81.81 108 LYS A C 1
ATOM 801 O O . LYS A 1 108 ? 3.990 17.898 -23.062 1.00 81.81 108 LYS A O 1
ATOM 806 N N . LEU A 1 109 ? 5.431 16.592 -21.929 1.00 81.25 109 LEU A N 1
ATOM 807 C CA . LEU A 1 109 ? 6.651 17.040 -22.606 1.00 81.25 109 LEU A CA 1
ATOM 808 C C . LEU A 1 109 ? 7.065 16.128 -23.761 1.00 81.25 109 LEU A C 1
ATOM 810 O O . LEU A 1 109 ? 7.717 16.588 -24.701 1.00 81.25 109 LEU A O 1
ATOM 814 N N . CYS A 1 110 ? 6.724 14.843 -23.688 1.00 78.12 110 CYS A N 1
ATOM 815 C CA . CYS A 1 110 ? 7.119 13.863 -24.683 1.00 78.12 110 CYS A CA 1
ATOM 816 C C . CYS A 1 110 ? 6.416 14.149 -26.010 1.00 78.12 110 CYS A C 1
ATOM 818 O O . CYS A 1 110 ? 5.194 14.269 -26.083 1.00 78.12 110 CYS A O 1
ATOM 820 N N . ARG A 1 111 ? 7.211 14.244 -27.076 1.00 72.56 111 ARG A N 1
ATOM 821 C CA . ARG A 1 111 ? 6.725 14.351 -28.452 1.00 72.56 111 ARG A CA 1
ATOM 822 C C . ARG A 1 111 ? 6.750 12.972 -29.093 1.00 72.56 111 ARG A C 1
ATOM 824 O O . ARG A 1 111 ? 7.483 12.760 -30.055 1.00 72.56 111 ARG A O 1
ATOM 831 N N . SER A 1 112 ? 6.001 12.029 -28.526 1.00 70.50 112 SER A N 1
ATOM 832 C CA . SER A 1 112 ? 5.794 10.760 -29.214 1.00 70.50 112 SER A CA 1
ATOM 833 C C . SER A 1 112 ? 5.101 11.032 -30.548 1.00 70.50 112 SER A C 1
ATOM 835 O O . SER A 1 112 ? 4.239 11.909 -30.655 1.00 70.50 112 SER A O 1
ATOM 837 N N . TYR A 1 113 ? 5.509 10.319 -31.589 1.00 68.56 113 TYR A N 1
ATOM 838 C CA . TYR A 1 113 ? 4.844 10.378 -32.884 1.00 68.56 113 TYR A CA 1
ATOM 839 C C . TYR A 1 113 ? 4.263 9.016 -33.212 1.00 68.56 113 TYR A C 1
ATOM 841 O O . TYR A 1 113 ? 4.800 7.976 -32.836 1.00 68.56 113 TYR A O 1
ATOM 849 N N . GLN A 1 114 ? 3.123 9.034 -33.888 1.00 68.88 114 GLN A N 1
ATOM 850 C CA . GLN A 1 114 ? 2.455 7.814 -34.293 1.00 68.88 114 GLN A CA 1
ATOM 851 C C . GLN A 1 114 ? 3.137 7.267 -35.549 1.00 68.88 114 GLN A C 1
ATOM 853 O O . GLN A 1 114 ? 3.260 7.978 -36.550 1.00 68.88 114 GLN A O 1
ATOM 858 N N . ILE A 1 115 ? 3.600 6.022 -35.499 1.00 76.19 115 ILE A N 1
ATOM 859 C CA . ILE A 1 115 ? 4.108 5.317 -36.677 1.00 76.19 115 ILE A CA 1
ATOM 860 C C . ILE A 1 115 ? 2.935 4.772 -37.513 1.00 76.19 115 ILE A C 1
ATOM 862 O O . ILE A 1 115 ? 1.813 4.681 -37.014 1.00 76.19 115 ILE A O 1
ATOM 866 N N . PRO A 1 116 ? 3.146 4.399 -38.792 1.00 80.12 116 PRO A N 1
ATOM 867 C CA . PRO A 1 116 ? 2.059 3.979 -39.684 1.00 80.12 116 PRO A CA 1
ATOM 868 C C . PRO A 1 116 ? 1.226 2.776 -39.210 1.00 80.12 116 PRO A C 1
ATOM 870 O O . PRO A 1 116 ? 0.107 2.609 -39.689 1.00 80.12 116 PRO A O 1
ATOM 873 N N . SER A 1 117 ? 1.740 1.949 -38.291 1.00 81.44 117 SER A N 1
ATOM 874 C CA . SER A 1 117 ? 0.974 0.861 -37.660 1.00 81.44 117 SER A CA 1
ATOM 875 C C . SER A 1 117 ? -0.117 1.363 -36.709 1.00 81.44 117 SER A C 1
ATOM 877 O O . SER A 1 117 ? -1.041 0.616 -36.402 1.00 81.44 117 SER A O 1
ATOM 879 N N . GLY A 1 118 ? -0.037 2.623 -36.272 1.00 73.25 118 GLY A N 1
ATOM 880 C CA . GLY A 1 118 ? -0.907 3.209 -35.257 1.00 73.25 118 GLY A CA 1
ATOM 881 C C . GLY A 1 118 ? -0.279 3.263 -33.863 1.00 73.25 118 GLY A C 1
ATOM 882 O O . GLY A 1 118 ? -0.857 3.904 -32.985 1.00 73.25 118 GLY A O 1
ATOM 883 N N . ASP A 1 119 ? 0.899 2.669 -33.671 1.00 71.69 119 ASP A N 1
ATOM 884 C CA . ASP A 1 119 ? 1.623 2.708 -32.399 1.00 71.69 119 ASP A CA 1
ATOM 885 C C . ASP A 1 119 ? 2.314 4.062 -32.201 1.00 71.69 119 ASP A C 1
ATOM 887 O O . ASP A 1 119 ? 2.673 4.741 -33.165 1.00 71.69 119 ASP A O 1
ATOM 891 N N . TYR A 1 120 ? 2.518 4.468 -30.949 1.00 66.56 120 TYR A N 1
ATOM 892 C CA . TYR A 1 120 ? 3.288 5.666 -30.620 1.00 66.56 120 TYR A CA 1
ATOM 893 C C . TYR A 1 120 ? 4.737 5.282 -30.347 1.00 66.56 120 TYR A C 1
ATOM 895 O O . TYR A 1 120 ? 5.001 4.440 -29.496 1.00 66.56 120 TYR A O 1
ATOM 903 N N . THR A 1 121 ? 5.678 5.933 -31.028 1.00 63.97 121 THR A N 1
ATOM 904 C CA . THR A 1 121 ? 7.108 5.779 -30.754 1.00 63.97 121 THR A CA 1
ATOM 905 C C . THR A 1 121 ? 7.662 7.026 -30.075 1.00 63.97 121 THR A C 1
ATOM 907 O O . THR A 1 121 ? 7.246 8.154 -30.356 1.00 63.97 121 THR A O 1
ATOM 910 N N . CYS A 1 122 ? 8.612 6.815 -29.171 1.00 69.94 122 CYS A N 1
ATOM 911 C CA . CYS A 1 122 ? 9.464 7.846 -28.592 1.00 69.94 122 CYS A CA 1
ATOM 912 C C . CYS A 1 122 ? 10.849 7.760 -29.254 1.00 69.94 122 CYS A C 1
ATOM 914 O O . CYS A 1 122 ? 11.286 6.665 -29.595 1.00 69.94 122 CYS A O 1
ATOM 916 N N . ASP A 1 123 ? 11.559 8.883 -29.399 1.00 63.12 123 ASP A N 1
ATOM 917 C CA . ASP A 1 123 ? 12.983 8.881 -29.800 1.00 63.12 123 ASP A CA 1
ATOM 918 C C . ASP A 1 123 ? 13.917 8.445 -28.646 1.00 63.12 123 ASP A C 1
ATOM 920 O O . ASP A 1 123 ? 15.139 8.411 -28.793 1.00 63.12 123 ASP A O 1
ATOM 924 N N . GLY A 1 124 ? 13.356 8.162 -27.465 1.00 55.53 124 GLY A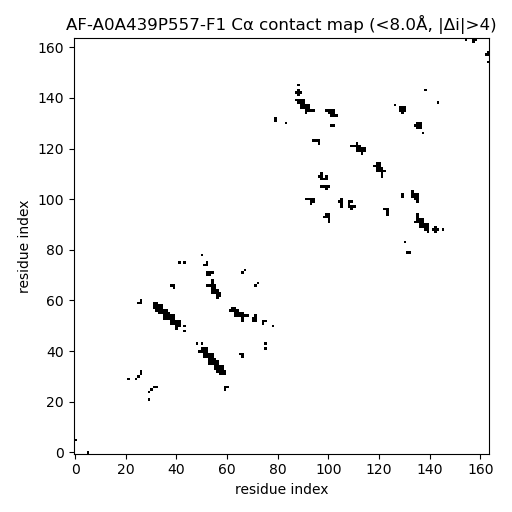 N 1
ATOM 925 C CA . GLY A 1 124 ? 14.069 7.622 -26.310 1.00 55.53 124 GLY A CA 1
ATOM 926 C C . GLY A 1 124 ? 14.005 6.101 -26.311 1.00 55.53 124 GLY A C 1
ATOM 927 O O . GLY A 1 124 ? 13.006 5.538 -26.749 1.00 55.53 124 GLY A O 1
ATOM 928 N N . HIS A 1 125 ? 15.063 5.447 -25.820 1.00 44.50 125 HIS A N 1
ATOM 929 C CA . HIS A 1 125 ? 15.071 3.995 -25.616 1.00 44.50 125 HIS A CA 1
ATOM 930 C C . HIS A 1 125 ? 13.822 3.536 -24.830 1.00 44.50 125 HIS A C 1
ATOM 932 O O . HIS A 1 125 ? 13.344 4.299 -23.982 1.00 44.50 125 HIS A O 1
ATOM 938 N N . PRO A 1 126 ? 13.312 2.315 -25.097 1.00 40.06 126 PRO A N 1
ATOM 939 C CA . PRO A 1 126 ? 12.253 1.715 -24.283 1.00 40.06 126 PRO A CA 1
ATOM 940 C C . PRO A 1 126 ? 12.806 1.614 -22.842 1.00 40.06 126 PRO A C 1
ATOM 942 O O . PRO A 1 126 ? 14.016 1.494 -22.659 1.00 40.06 126 PRO A O 1
ATOM 945 N N . GLU A 1 127 ? 12.057 1.806 -21.762 1.00 49.06 127 GLU A N 1
ATOM 946 C CA . GLU A 1 127 ? 10.849 1.094 -21.328 1.00 49.06 127 GLU A CA 1
ATOM 947 C C . GLU A 1 127 ? 10.128 2.002 -20.298 1.00 49.06 127 GLU A C 1
ATOM 949 O O . GLU A 1 127 ? 10.749 2.818 -19.617 1.00 49.06 127 GLU A O 1
ATOM 954 N N . GLU A 1 128 ? 8.800 2.110 -20.279 1.00 50.28 128 GLU A N 1
ATOM 955 C CA . GLU A 1 128 ? 7.869 1.090 -19.771 1.00 50.28 128 GLU A CA 1
ATOM 956 C C . GLU A 1 128 ? 8.194 0.607 -18.353 1.00 50.28 128 GLU A C 1
ATOM 958 O O . GLU A 1 128 ? 8.241 -0.578 -18.104 1.00 50.28 128 GLU A O 1
ATOM 963 N N . GLU A 1 129 ? 8.355 1.522 -17.396 1.00 51.56 129 GLU A N 1
ATOM 964 C CA . GLU A 1 129 ? 7.765 1.319 -16.067 1.00 51.56 129 GLU A CA 1
ATOM 965 C C . GLU A 1 129 ? 7.714 2.648 -15.311 1.00 51.56 129 GLU A C 1
ATOM 967 O O . GLU A 1 129 ? 8.716 3.219 -14.875 1.00 51.56 129 GLU A O 1
ATOM 972 N N . SER A 1 130 ? 6.500 3.185 -15.178 1.00 54.44 130 SER A N 1
ATOM 973 C CA . SER A 1 130 ? 6.254 4.176 -14.136 1.00 54.44 130 SER A CA 1
ATOM 974 C C . SER A 1 130 ? 6.215 3.389 -12.838 1.00 54.44 130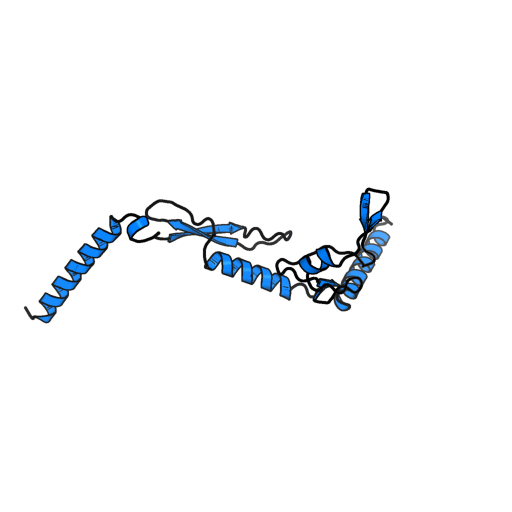 SER A C 1
ATOM 976 O O . SER A 1 130 ? 5.245 2.677 -12.598 1.00 54.44 130 SER A O 1
ATOM 978 N N . TYR A 1 131 ? 7.250 3.492 -12.009 1.00 60.66 131 TYR A N 1
ATOM 979 C CA . TYR A 1 131 ? 7.174 2.925 -10.667 1.00 60.66 131 TYR A CA 1
ATOM 980 C C . TYR A 1 131 ? 5.989 3.553 -9.914 1.00 60.66 131 TYR A C 1
ATOM 982 O O . TYR A 1 131 ? 5.573 4.669 -10.250 1.00 60.66 131 TYR A O 1
ATOM 990 N N . PRO A 1 132 ? 5.452 2.904 -8.867 1.00 61.66 132 PRO A N 1
ATOM 991 C CA . PRO A 1 132 ? 4.323 3.453 -8.112 1.00 61.66 132 PRO A CA 1
ATOM 992 C C . PRO A 1 132 ? 4.593 4.846 -7.503 1.00 61.66 132 PRO A C 1
ATOM 994 O O . PRO A 1 132 ? 3.655 5.575 -7.186 1.00 61.66 132 PRO A O 1
ATOM 997 N N . ASP A 1 133 ? 5.865 5.256 -7.376 1.00 68.62 133 ASP A N 1
ATOM 998 C CA . ASP A 1 133 ? 6.280 6.607 -6.963 1.00 68.62 133 ASP A CA 1
ATOM 999 C C . ASP A 1 133 ? 6.169 7.675 -8.077 1.00 68.62 133 ASP A C 1
ATOM 1001 O O . ASP A 1 133 ? 6.453 8.854 -7.846 1.00 68.62 133 ASP A O 1
ATOM 1005 N N . GLY A 1 134 ? 5.766 7.276 -9.286 1.00 70.94 134 GLY A N 1
ATOM 1006 C CA . GLY A 1 134 ? 5.595 8.120 -10.466 1.00 70.94 134 GLY A CA 1
ATOM 1007 C C . GLY A 1 134 ? 6.899 8.629 -11.087 1.00 70.94 134 GLY A C 1
ATOM 1008 O O . GLY A 1 134 ? 6.843 9.397 -12.054 1.00 70.94 134 GLY A O 1
ATOM 1009 N N . ARG A 1 135 ? 8.067 8.247 -10.553 1.00 75.88 135 ARG A N 1
ATOM 1010 C CA . ARG A 1 135 ? 9.373 8.673 -11.068 1.00 75.88 135 ARG A CA 1
ATOM 1011 C C . ARG A 1 135 ? 9.764 7.842 -12.279 1.00 75.88 135 ARG A C 1
ATOM 1013 O O . ARG A 1 135 ? 9.494 6.647 -12.344 1.00 75.88 135 ARG A O 1
ATOM 1020 N N . LEU A 1 136 ? 10.449 8.483 -13.222 1.00 77.75 136 LEU A N 1
ATOM 1021 C CA . LEU A 1 136 ? 11.098 7.765 -14.310 1.00 77.75 136 LEU A CA 1
ATOM 1022 C C . LEU A 1 136 ? 12.394 7.140 -13.806 1.00 77.75 136 LEU A C 1
ATOM 1024 O O . LEU A 1 136 ? 13.203 7.798 -13.142 1.00 77.75 136 LEU A O 1
ATOM 1028 N N . ARG A 1 137 ? 12.596 5.876 -14.161 1.00 78.50 137 ARG A N 1
ATOM 1029 C CA . ARG A 1 137 ? 13.833 5.146 -13.920 1.00 78.50 137 ARG A CA 1
ATOM 1030 C C . ARG A 1 137 ? 14.312 4.548 -15.224 1.00 78.50 137 ARG A C 1
ATOM 1032 O O . ARG A 1 137 ? 13.525 4.280 -16.121 1.00 78.50 137 ARG A O 1
ATOM 1039 N N . PHE A 1 138 ? 15.617 4.390 -15.330 1.00 81.69 138 PHE A N 1
ATOM 1040 C CA . PHE A 1 138 ? 16.258 3.853 -16.518 1.00 81.69 138 PHE A CA 1
ATOM 1041 C C . PHE A 1 138 ? 17.304 2.849 -16.080 1.00 81.69 138 PHE A C 1
ATOM 1043 O O . PHE A 1 138 ? 17.889 3.028 -15.012 1.00 81.69 138 PHE A O 1
ATOM 1050 N N . LEU A 1 139 ? 17.588 1.863 -16.928 1.00 83.50 139 LEU A N 1
ATOM 1051 C CA . LEU A 1 139 ? 18.700 0.955 -16.692 1.00 83.50 139 LEU A CA 1
ATOM 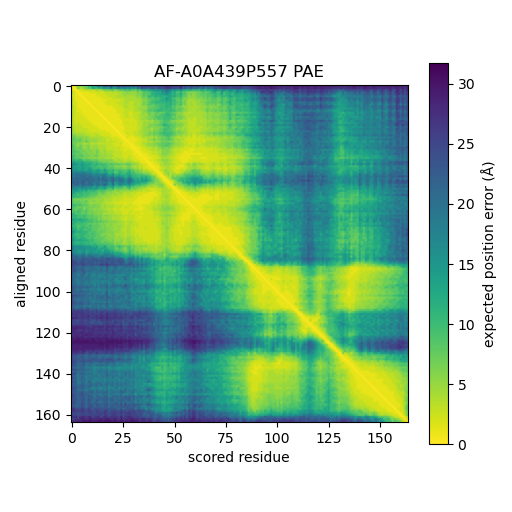1052 C C . LEU A 1 139 ? 19.980 1.754 -16.417 1.00 83.50 139 LEU A C 1
ATOM 1054 O O . LEU A 1 139 ? 20.395 2.619 -17.199 1.00 83.50 139 LEU A O 1
ATOM 1058 N N . SER A 1 140 ? 20.559 1.471 -15.259 1.00 86.25 140 SER A N 1
ATOM 1059 C CA . SER A 1 140 ? 21.865 1.941 -14.837 1.00 86.25 140 SER A CA 1
ATOM 1060 C C . SER A 1 140 ? 22.946 1.257 -15.678 1.00 86.25 140 SER A C 1
ATOM 1062 O O . SER A 1 140 ? 22.723 0.161 -16.201 1.00 86.25 140 SER A O 1
ATOM 1064 N N . PRO A 1 141 ? 24.153 1.835 -15.781 1.00 87.44 141 PRO A N 1
ATOM 1065 C CA . PRO A 1 141 ? 25.269 1.172 -16.454 1.00 87.44 141 PRO A CA 1
ATOM 1066 C C . PRO A 1 141 ? 25.539 -0.244 -15.922 1.00 87.44 141 PRO A C 1
ATOM 1068 O O . PRO A 1 141 ? 25.754 -1.163 -16.705 1.00 87.44 141 PRO A O 1
ATOM 1071 N N . ALA A 1 142 ? 25.445 -0.437 -14.602 1.00 86.56 142 ALA A N 1
ATOM 1072 C CA . ALA A 1 142 ? 25.625 -1.744 -13.976 1.00 86.56 142 ALA A CA 1
ATOM 1073 C C . ALA A 1 142 ? 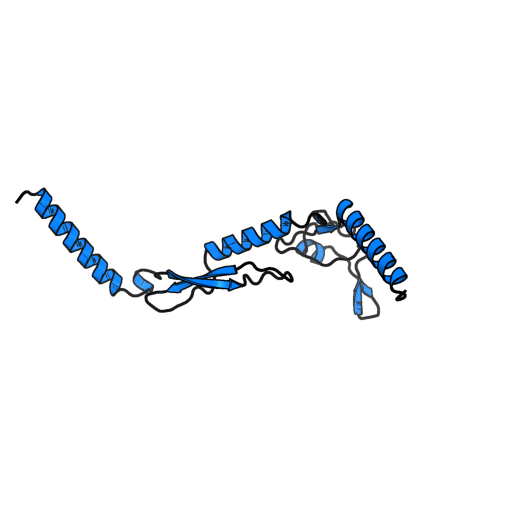24.504 -2.729 -14.346 1.00 86.56 142 ALA A C 1
ATOM 1075 O O . ALA A 1 142 ? 24.770 -3.917 -14.522 1.00 86.56 142 ALA A O 1
ATOM 1076 N N . GLY A 1 143 ? 23.264 -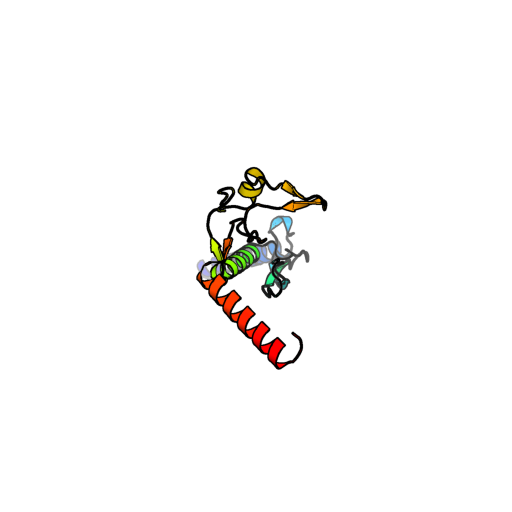2.248 -14.482 1.00 85.75 143 GLY A N 1
ATOM 1077 C CA . GLY A 1 143 ? 22.153 -3.088 -14.918 1.00 85.75 143 GLY A CA 1
ATOM 1078 C C . GLY A 1 143 ? 22.241 -3.484 -16.388 1.00 85.75 143 GLY A C 1
ATOM 1079 O O . GLY A 1 143 ? 22.026 -4.645 -16.729 1.00 85.75 143 GLY A O 1
ATOM 1080 N N . ILE A 1 144 ? 22.690 -2.566 -17.251 1.00 85.31 144 ILE A N 1
ATOM 1081 C CA . ILE A 1 144 ? 23.002 -2.870 -18.656 1.00 85.31 144 ILE A CA 1
ATOM 1082 C C . ILE A 1 144 ? 24.058 -3.980 -18.742 1.00 85.31 144 ILE A C 1
ATOM 1084 O O . ILE A 1 144 ? 23.893 -4.929 -19.505 1.00 85.31 144 ILE A O 1
ATOM 1088 N N . GLU A 1 145 ? 25.134 -3.888 -17.956 1.00 88.00 145 GLU A N 1
ATOM 1089 C CA . GLU A 1 145 ? 26.184 -4.913 -17.921 1.00 88.00 145 GLU A CA 1
ATOM 1090 C C . GLU A 1 145 ? 25.647 -6.282 -17.480 1.00 88.00 145 GLU A C 1
ATOM 1092 O O . GLU A 1 145 ? 25.963 -7.289 -18.115 1.00 88.00 145 GLU A O 1
ATOM 1097 N N . ARG A 1 146 ? 24.803 -6.330 -16.441 1.00 84.06 146 ARG A N 1
ATOM 1098 C CA . ARG A 1 146 ? 24.199 -7.584 -15.961 1.00 84.06 146 ARG A CA 1
ATOM 1099 C C . ARG A 1 146 ? 23.275 -8.221 -16.990 1.00 84.06 146 ARG A C 1
ATOM 1101 O O . ARG A 1 146 ? 23.390 -9.419 -17.237 1.00 84.06 146 ARG A O 1
ATOM 1108 N N . ILE A 1 147 ? 22.396 -7.431 -17.606 1.00 83.62 147 ILE A N 1
ATOM 1109 C CA . ILE A 1 147 ? 21.482 -7.918 -18.645 1.00 83.62 147 ILE A CA 1
ATOM 1110 C C . ILE A 1 147 ? 22.278 -8.451 -19.835 1.00 83.62 147 ILE A C 1
ATOM 1112 O O . ILE A 1 147 ? 22.007 -9.555 -20.299 1.00 83.62 147 ILE A O 1
ATOM 1116 N N . ASN A 1 148 ? 23.298 -7.721 -20.292 1.00 87.19 148 ASN A N 1
ATOM 1117 C CA . ASN A 1 148 ? 24.140 -8.176 -21.397 1.00 87.19 148 ASN A CA 1
ATOM 1118 C C . ASN A 1 148 ? 24.852 -9.495 -21.068 1.00 87.19 148 ASN A C 1
ATOM 1120 O O . ASN A 1 148 ? 24.844 -10.402 -21.895 1.00 87.19 148 ASN A O 1
ATOM 1124 N N . ALA A 1 149 ? 25.402 -9.637 -19.858 1.00 89.69 149 ALA A N 1
ATOM 1125 C CA . ALA A 1 149 ? 26.038 -10.881 -19.423 1.00 89.69 149 ALA A CA 1
ATOM 1126 C C . ALA A 1 149 ? 25.051 -12.063 -19.401 1.00 89.69 149 ALA A C 1
ATOM 1128 O O . ALA A 1 149 ? 25.383 -13.154 -19.863 1.00 89.69 149 ALA A O 1
ATOM 1129 N N . TRP A 1 150 ? 23.824 -11.840 -18.921 1.00 88.31 150 TRP A N 1
ATOM 1130 C CA . TRP A 1 150 ? 22.771 -12.856 -18.939 1.00 88.31 150 TRP A CA 1
ATOM 1131 C C . TRP A 1 150 ? 22.368 -13.243 -20.369 1.00 88.31 150 TRP A C 1
ATOM 1133 O O . TRP A 1 150 ? 22.255 -14.429 -20.673 1.00 88.31 150 TRP A O 1
ATOM 1143 N N . VAL A 1 151 ? 22.204 -12.270 -21.274 1.00 88.38 151 VAL A N 1
ATOM 1144 C CA . VAL A 1 151 ? 21.899 -12.536 -22.692 1.00 88.38 151 VAL A CA 1
ATOM 1145 C C . VAL A 1 151 ? 23.012 -13.355 -23.345 1.00 88.38 151 VAL A C 1
ATOM 1147 O O . VAL A 1 151 ? 22.725 -14.310 -24.064 1.00 88.38 151 VAL A O 1
ATOM 1150 N N . GLU A 1 152 ? 24.277 -13.017 -23.095 1.00 92.19 152 GLU A N 1
ATOM 1151 C CA . GLU A 1 152 ? 25.418 -13.776 -23.614 1.00 92.19 152 GLU A CA 1
ATOM 1152 C C . GLU A 1 152 ? 25.418 -15.229 -23.118 1.00 92.19 152 GLU A C 1
ATOM 1154 O O . GLU A 1 152 ? 25.660 -16.142 -23.911 1.00 92.19 152 GLU A O 1
ATOM 1159 N N . GLU A 1 153 ? 25.090 -15.455 -21.842 1.00 91.56 153 GLU A N 1
ATOM 1160 C CA . GLU A 1 153 ? 24.943 -16.793 -21.262 1.00 91.56 153 GLU A CA 1
ATOM 1161 C C . GLU A 1 153 ? 23.807 -17.584 -21.928 1.00 91.56 153 GLU A C 1
ATOM 1163 O O . GLU A 1 153 ? 24.017 -18.730 -22.331 1.00 91.56 153 GLU A O 1
ATOM 1168 N N . GLN A 1 154 ? 22.629 -16.976 -22.113 1.00 89.00 154 GLN A N 1
ATOM 1169 C CA . GLN A 1 154 ? 21.497 -17.633 -22.779 1.00 89.00 154 GLN A CA 1
ATOM 1170 C C . GLN A 1 154 ? 21.821 -17.983 -24.235 1.00 89.00 154 GLN A C 1
ATOM 1172 O O . GLN A 1 154 ? 21.609 -19.113 -24.667 1.00 89.00 154 GLN A O 1
ATOM 1177 N N . VAL A 1 155 ? 22.421 -17.052 -24.984 1.00 90.31 155 VAL A N 1
ATOM 1178 C CA . VAL A 1 155 ? 22.834 -17.293 -26.376 1.00 90.31 155 VAL A CA 1
ATOM 1179 C C . VAL A 1 155 ? 23.877 -18.410 -26.459 1.00 90.31 155 VAL A C 1
ATOM 1181 O O . VAL A 1 155 ? 23.870 -19.193 -27.413 1.00 90.31 155 VAL A O 1
ATOM 1184 N N . ALA A 1 156 ? 24.793 -18.500 -25.491 1.00 89.62 156 ALA A N 1
ATOM 1185 C CA . ALA A 1 156 ? 25.749 -19.599 -25.421 1.00 89.62 156 ALA A CA 1
ATOM 1186 C C . ALA A 1 156 ? 25.047 -20.941 -25.150 1.00 89.62 156 ALA A C 1
ATOM 1188 O O . ALA A 1 156 ? 25.300 -21.906 -25.872 1.00 89.62 156 ALA A O 1
ATOM 1189 N N . ALA A 1 157 ? 24.122 -20.986 -24.188 1.00 87.94 157 ALA A N 1
ATOM 1190 C CA . 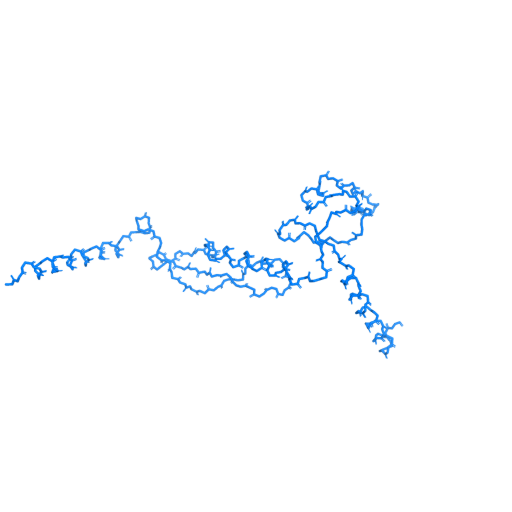ALA A 1 157 ? 23.350 -22.183 -23.865 1.00 87.94 157 ALA A CA 1
ATOM 1191 C C . ALA A 1 157 ? 22.490 -22.665 -25.050 1.00 87.94 157 ALA A C 1
ATOM 1193 O O . ALA A 1 157 ? 22.480 -23.855 -25.366 1.00 87.94 157 ALA A O 1
ATOM 1194 N N . ASP A 1 158 ? 21.825 -21.757 -25.768 1.00 86.69 158 ASP A N 1
ATOM 1195 C CA . ASP A 1 158 ? 21.005 -22.093 -26.941 1.00 86.69 158 ASP A CA 1
ATOM 1196 C C . ASP A 1 158 ? 21.844 -22.677 -28.085 1.00 86.69 158 ASP A C 1
ATOM 1198 O O . ASP A 1 158 ? 21.426 -23.622 -28.767 1.00 86.69 158 ASP A O 1
ATOM 1202 N N . ARG A 1 159 ? 23.069 -22.165 -28.271 1.00 86.69 159 ARG A N 1
ATOM 1203 C CA . ARG A 1 159 ? 24.035 -22.717 -29.232 1.00 86.69 159 ARG A CA 1
ATOM 1204 C C . ARG A 1 159 ? 24.486 -24.122 -28.846 1.00 86.69 159 ARG A C 1
ATOM 1206 O O . ARG A 1 159 ? 24.588 -24.976 -29.725 1.00 86.69 159 ARG A O 1
ATOM 1213 N N . GLU A 1 160 ? 24.737 -24.379 -27.564 1.00 83.50 160 GLU A N 1
ATOM 1214 C CA . GLU A 1 160 ? 25.101 -25.713 -27.063 1.00 83.50 160 GLU A CA 1
ATOM 1215 C C . GLU A 1 160 ? 23.945 -26.716 -27.192 1.00 83.50 160 GLU A C 1
ATOM 1217 O O . GLU A 1 160 ? 24.168 -27.888 -27.500 1.00 83.50 160 GLU A O 1
ATOM 1222 N N . ASN A 1 161 ? 22.705 -26.242 -27.054 1.00 85.00 161 ASN A N 1
ATOM 1223 C CA . ASN A 1 161 ? 21.491 -27.043 -27.203 1.00 85.00 161 ASN A CA 1
ATOM 1224 C C . ASN A 1 161 ? 21.029 -27.215 -28.665 1.00 85.00 161 ASN A C 1
ATOM 1226 O O . ASN A 1 161 ? 20.039 -27.906 -28.918 1.00 85.00 161 ASN A O 1
ATOM 1230 N N . GLY A 1 162 ? 21.734 -26.622 -29.637 1.00 72.88 162 GLY A N 1
ATOM 1231 C CA . GLY A 1 162 ? 21.422 -26.736 -31.066 1.00 72.88 162 GLY A CA 1
ATOM 1232 C C . GLY A 1 162 ? 20.127 -26.033 -31.487 1.00 72.88 162 GLY A C 1
ATOM 1233 O O . GLY A 1 162 ? 19.494 -26.459 -32.452 1.00 72.88 162 GLY A O 1
ATOM 1234 N N . GLN A 1 163 ? 19.717 -24.996 -30.752 1.00 62.41 163 GLN A N 1
ATOM 1235 C CA . GLN A 1 163 ? 18.470 -24.249 -30.970 1.00 62.41 163 GLN A CA 1
ATOM 1236 C C . GLN A 1 163 ? 18.677 -22.886 -31.661 1.00 62.41 163 GLN A C 1
ATOM 1238 O O . GLN A 1 163 ? 17.703 -22.162 -31.858 1.00 62.41 163 GLN A O 1
ATOM 1243 N N . ALA A 1 164 ? 19.917 -22.555 -32.042 1.00 56.38 164 ALA A N 1
ATOM 1244 C CA . ALA A 1 164 ? 20.303 -21.295 -32.690 1.00 56.38 164 ALA A CA 1
ATOM 1245 C C . ALA A 1 164 ? 20.192 -21.319 -34.225 1.00 56.38 164 ALA A C 1
ATOM 1247 O O . ALA A 1 164 ? 20.578 -22.341 -34.840 1.00 56.38 164 ALA A O 1
#

Mean predicted aligned error: 12.3 Å

Radius of gyration: 28.59 Å; Cα contacts (8 Å, |Δi|>4): 177; chains: 1; bounding box: 51×44×96 Å

pLDDT: mean 82.56, std 12.87, range [40.06, 97.75]

Foldseek 3Di:
DDPVVVVVVVVVVVVVVVVVVVLPDDCVVVNFDWDWDAWDQLVPVDDPDPQTATKTAGPHPRDICNRVDPRSVVSVVVSLVCVVPPPPQKDQDAFPQQRDFFPVSCVVRFPFDQDPVRDTDGPGDDDDDCRPVRTDIDGDPVNVVVVVVVVVVVVVVCVVVVND

Sequence (164 aa):
MSDLLTRLERAKAELEQAEREIAQASCAEVGHRWNFVGGRNAGCELIGCDCSVPVYECATCGDCDYGHNAEAAEALRVCTEKMILEDQDYEPRACTVCGATTSSEAGKLCRSYQIPSGDYTCDGHPEEESYPDGRLRFLSPAGIERINAWVEEQVAADRENGQA